Protein AF-A0A920RL10-F1 (afdb_monomer_lite)

Structure (mmCIF, N/CA/C/O backbone):
data_AF-A0A920RL10-F1
#
_entry.id   AF-A0A920RL10-F1
#
loop_
_atom_site.group_PDB
_atom_site.id
_atom_site.type_symbol
_atom_site.label_atom_id
_atom_site.label_alt_id
_atom_site.label_comp_id
_atom_site.label_asym_id
_atom_site.label_entity_id
_atom_site.label_seq_id
_atom_site.pdbx_PDB_ins_code
_atom_site.Cartn_x
_atom_site.Cartn_y
_atom_site.Cartn_z
_atom_site.occupancy
_atom_site.B_iso_or_equiv
_atom_site.auth_seq_id
_atom_site.auth_comp_id
_atom_site.auth_asym_id
_atom_site.auth_atom_id
_atom_site.pdbx_PDB_model_num
ATOM 1 N N . MET A 1 1 ? -10.804 51.773 22.729 1.00 38.12 1 MET A N 1
ATOM 2 C CA . MET A 1 1 ? -11.215 51.158 21.446 1.00 38.12 1 MET A CA 1
ATOM 3 C C . MET A 1 1 ? -10.011 50.439 20.859 1.00 38.12 1 MET A C 1
ATOM 5 O O . MET A 1 1 ? -9.096 51.105 20.403 1.00 38.12 1 MET A O 1
ATOM 9 N N . GLY A 1 2 ? -9.954 49.109 20.957 1.00 40.88 2 GLY A N 1
ATOM 10 C CA . GLY A 1 2 ? -8.856 48.302 20.417 1.00 40.88 2 GLY A CA 1
ATOM 11 C C . GLY A 1 2 ? -9.415 47.237 19.482 1.00 40.88 2 GLY A C 1
ATOM 12 O O . GLY A 1 2 ? -10.189 46.392 19.918 1.00 40.88 2 GLY A O 1
ATOM 13 N N . PHE A 1 3 ? -9.059 47.300 18.200 1.00 50.44 3 PHE A N 1
ATOM 14 C CA . PHE A 1 3 ? -9.375 46.250 17.235 1.00 50.44 3 PHE A CA 1
ATOM 15 C C . PHE A 1 3 ? -8.359 45.118 17.391 1.00 50.44 3 PHE A C 1
ATOM 17 O O . PHE A 1 3 ? -7.196 45.263 17.013 1.00 50.44 3 PHE A O 1
ATOM 24 N N . LEU A 1 4 ? -8.790 43.989 17.954 1.00 47.41 4 LEU A N 1
ATOM 25 C CA . LEU A 1 4 ? -7.986 42.773 17.992 1.00 47.41 4 LEU A CA 1
ATOM 26 C C . LEU A 1 4 ? -7.999 42.142 16.589 1.00 47.41 4 LEU A C 1
ATOM 28 O O . LEU A 1 4 ? -9.052 41.757 16.081 1.00 47.41 4 LEU A O 1
ATOM 32 N N . ARG A 1 5 ? -6.835 42.083 15.930 1.00 50.94 5 ARG A N 1
ATOM 33 C CA . ARG A 1 5 ? -6.677 41.435 14.619 1.00 50.94 5 ARG A CA 1
ATOM 34 C C . ARG A 1 5 ? -6.914 39.930 14.761 1.00 50.94 5 ARG A C 1
ATOM 36 O O . ARG A 1 5 ? -6.164 39.250 15.453 1.00 50.94 5 ARG A O 1
ATOM 43 N N . SER A 1 6 ? -7.937 39.435 14.070 1.00 41.38 6 SER A N 1
ATOM 44 C CA . SER A 1 6 ? -8.258 38.011 13.944 1.00 41.38 6 SER A CA 1
ATOM 45 C C . SER A 1 6 ? -7.030 37.220 13.463 1.00 41.38 6 SER A C 1
ATOM 47 O O . SER A 1 6 ? -6.445 37.595 12.438 1.00 41.38 6 SER A O 1
ATOM 49 N N . PRO A 1 7 ? -6.607 36.138 14.142 1.00 45.41 7 PRO A N 1
ATOM 50 C CA . PRO A 1 7 ? -5.530 35.302 13.635 1.00 45.41 7 PRO A CA 1
ATOM 51 C C . PRO A 1 7 ? -6.026 34.597 12.370 1.00 45.41 7 PRO A C 1
ATOM 53 O O . PRO A 1 7 ? -7.036 33.895 12.389 1.00 45.41 7 PRO A O 1
ATOM 56 N N . ARG A 1 8 ? -5.330 34.804 11.245 1.00 52.09 8 ARG A N 1
ATOM 57 C CA . ARG A 1 8 ? -5.539 34.010 10.029 1.00 52.09 8 ARG A CA 1
ATOM 58 C C . ARG A 1 8 ? -5.299 32.540 10.376 1.00 52.09 8 ARG A C 1
ATOM 60 O O . ARG A 1 8 ? -4.151 32.148 10.575 1.00 52.09 8 ARG A O 1
ATOM 67 N N . GLN A 1 9 ? -6.360 31.738 10.424 1.00 56.69 9 GLN A N 1
ATOM 68 C CA . GLN A 1 9 ? -6.245 30.283 10.363 1.00 56.69 9 GLN A CA 1
ATOM 69 C C . GLN A 1 9 ? -5.494 29.938 9.074 1.00 56.69 9 GLN A C 1
ATOM 71 O O . GLN A 1 9 ? -5.953 30.252 7.975 1.00 56.69 9 GLN A O 1
ATOM 76 N N . ARG A 1 10 ? -4.299 29.355 9.200 1.00 34.28 10 ARG A N 1
ATOM 77 C CA . ARG A 1 10 ? -3.630 28.743 8.054 1.00 34.28 10 ARG A CA 1
ATOM 78 C C . ARG A 1 10 ? -4.359 27.430 7.770 1.00 34.28 10 ARG A C 1
ATOM 80 O O . ARG A 1 10 ? -4.450 26.621 8.693 1.00 34.28 10 ARG A O 1
ATOM 87 N N . PRO A 1 11 ? -4.901 27.215 6.562 1.00 52.81 11 PRO A N 1
ATOM 88 C CA . PRO A 1 11 ? -5.477 25.924 6.228 1.00 52.81 11 PRO A CA 1
ATOM 89 C C . PRO A 1 11 ? -4.371 24.868 6.314 1.00 52.81 11 PRO A C 1
ATOM 91 O O . PRO A 1 11 ? -3.267 25.080 5.806 1.00 52.81 11 PRO A O 1
ATOM 94 N N . GLY A 1 12 ? -4.652 23.775 7.024 1.00 60.53 12 GLY A N 1
ATOM 95 C CA . GLY A 1 12 ? -3.793 22.593 7.039 1.00 60.53 12 GLY A CA 1
ATOM 96 C C . GLY A 1 12 ? -3.728 21.934 5.655 1.00 60.53 12 GLY A C 1
ATOM 97 O O . GLY A 1 12 ? -4.394 22.399 4.724 1.00 60.53 12 GLY A O 1
ATOM 98 N N . PRO A 1 13 ? -2.934 20.863 5.492 1.00 64.81 13 PRO A N 1
ATOM 99 C CA . PRO A 1 13 ? -2.931 20.097 4.249 1.00 64.81 13 PRO A CA 1
ATOM 100 C C . PRO A 1 13 ? -4.367 19.674 3.909 1.00 64.81 13 PRO A C 1
ATOM 102 O O . PRO A 1 13 ? -5.070 19.127 4.761 1.00 64.81 13 PRO A O 1
ATOM 105 N N . ARG A 1 14 ? -4.824 19.986 2.688 1.00 67.25 14 ARG A N 1
ATOM 106 C CA . ARG A 1 14 ? -6.127 19.513 2.205 1.00 67.25 14 ARG A CA 1
ATOM 107 C C . ARG A 1 14 ? -6.069 17.999 2.072 1.00 67.25 14 ARG A C 1
ATOM 109 O O . ARG A 1 14 ? -5.091 17.463 1.560 1.00 67.25 14 ARG A O 1
ATOM 116 N N . LEU A 1 15 ? -7.105 17.338 2.573 1.00 62.72 15 LEU A N 1
ATOM 117 C CA . LEU A 1 15 ? -7.235 15.882 2.539 1.00 62.72 15 LEU A CA 1
ATOM 118 C C . LEU A 1 15 ? -8.024 15.411 1.308 1.00 62.72 15 LEU A C 1
ATOM 120 O O . LEU A 1 15 ? -8.013 14.225 0.995 1.00 62.72 15 LEU A O 1
ATOM 124 N N . ASP A 1 16 ? -8.698 16.327 0.611 1.00 65.00 16 ASP A N 1
ATOM 125 C CA . ASP A 1 16 ? -9.479 16.072 -0.591 1.00 65.00 16 ASP A CA 1
ATOM 126 C C . ASP A 1 16 ? -8.681 16.398 -1.871 1.00 65.00 16 ASP A C 1
ATOM 128 O O . ASP A 1 16 ? -8.104 17.484 -1.969 1.00 65.00 16 ASP A O 1
ATOM 132 N N . PRO A 1 17 ? -8.644 15.490 -2.866 1.00 61.59 17 PRO A N 1
ATOM 133 C CA . PRO A 1 17 ? -8.026 15.776 -4.156 1.00 61.59 17 PRO A CA 1
ATOM 134 C C . PRO A 1 17 ? -8.847 16.821 -4.928 1.00 61.59 17 PRO A C 1
ATOM 136 O O . PRO A 1 17 ? -10.046 16.638 -5.167 1.00 61.59 17 PRO A O 1
ATOM 139 N N . HIS A 1 18 ? -8.195 17.906 -5.349 1.00 74.31 18 HIS A N 1
ATOM 140 C CA . HIS A 1 18 ? -8.798 18.960 -6.156 1.00 74.31 18 HIS A CA 1
ATOM 141 C C . HIS A 1 18 ? -8.933 18.491 -7.618 1.00 74.31 18 HIS A C 1
ATOM 143 O O . HIS A 1 18 ? -8.061 17.782 -8.125 1.00 74.31 18 HIS A O 1
ATOM 149 N N . PRO A 1 19 ? -9.995 18.888 -8.345 1.00 66.12 19 PRO A N 1
ATOM 150 C CA . PRO A 1 19 ? -10.176 18.532 -9.755 1.00 66.12 19 PRO A CA 1
ATOM 151 C C . PRO A 1 19 ? -8.961 18.836 -10.644 1.00 66.12 19 PRO A C 1
ATOM 153 O O . PRO A 1 19 ? -8.682 18.073 -11.568 1.00 66.12 19 PRO A O 1
ATOM 156 N N . ASP A 1 20 ? -8.226 19.900 -10.316 1.00 70.56 20 ASP A N 1
ATOM 157 C CA . ASP A 1 20 ? -7.036 20.351 -11.051 1.00 70.56 20 ASP A CA 1
ATOM 158 C C . ASP A 1 20 ? -5.741 19.616 -10.658 1.00 70.56 20 ASP A C 1
ATOM 160 O O . ASP A 1 20 ? -4.718 19.801 -11.312 1.00 70.56 20 ASP A O 1
ATOM 164 N N . ASP A 1 21 ? -5.763 18.760 -9.628 1.00 71.69 21 ASP A N 1
ATOM 165 C CA . ASP A 1 21 ? -4.598 17.941 -9.245 1.00 71.69 21 ASP A CA 1
ATOM 166 C C . ASP A 1 21 ? -4.356 16.800 -10.244 1.00 71.69 21 ASP A C 1
ATOM 168 O O . ASP A 1 21 ? -3.281 16.194 -10.289 1.00 71.69 21 ASP A O 1
ATOM 172 N N . ARG A 1 22 ? -5.359 16.492 -11.077 1.00 65.75 22 ARG A N 1
ATOM 173 C CA . ARG A 1 22 ? -5.197 15.565 -12.193 1.00 65.75 22 ARG A CA 1
ATOM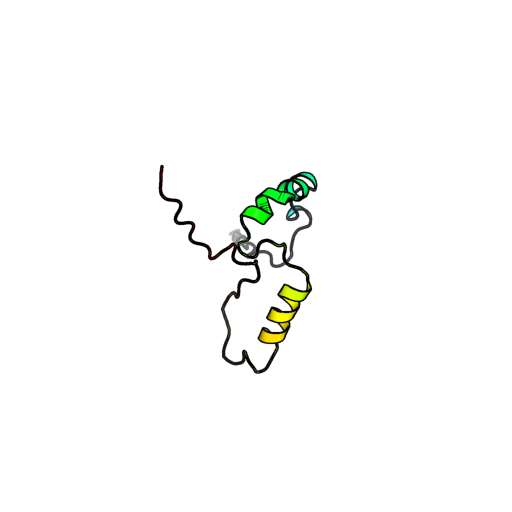 174 C C . ARG A 1 22 ? -4.392 16.280 -13.271 1.00 65.75 22 ARG A C 1
ATOM 176 O O . ARG A 1 22 ? -4.860 17.260 -13.843 1.00 65.75 22 ARG A O 1
ATOM 183 N N . GLY A 1 23 ? -3.194 15.772 -13.559 1.00 68.25 23 GLY A N 1
ATOM 184 C CA . GLY A 1 23 ? -2.379 16.267 -14.666 1.00 68.25 23 GLY A CA 1
ATOM 185 C C . GLY A 1 23 ? -3.189 16.364 -15.961 1.00 68.25 23 GLY A C 1
ATOM 186 O O . GLY A 1 23 ? -4.153 15.617 -16.164 1.00 68.25 23 GLY A O 1
ATOM 187 N N . SER A 1 24 ? -2.806 17.291 -16.840 1.00 74.12 24 SER A N 1
ATOM 188 C CA . SER A 1 24 ? -3.523 17.504 -18.093 1.00 74.12 24 SER A CA 1
ATOM 189 C C . SER A 1 24 ? -3.627 16.187 -18.880 1.00 74.12 24 SER A C 1
ATOM 191 O O . SER A 1 24 ? -2.721 15.347 -18.820 1.00 74.12 24 SER A O 1
ATOM 193 N N . PRO A 1 25 ? -4.698 15.974 -19.661 1.00 66.19 25 PRO A N 1
ATOM 194 C CA . PRO A 1 25 ? -4.834 14.766 -20.473 1.00 66.19 25 PRO A CA 1
ATOM 195 C C . PRO A 1 25 ? -3.636 14.515 -21.403 1.00 66.19 25 PRO A C 1
ATOM 197 O O . PRO A 1 25 ? -3.353 13.374 -21.752 1.00 66.19 25 PRO A O 1
ATOM 200 N N . GLU A 1 26 ? -2.916 15.566 -21.797 1.00 69.81 26 GLU A N 1
ATOM 201 C CA . GLU A 1 26 ? -1.678 15.491 -22.577 1.00 69.81 26 GLU A CA 1
ATOM 202 C C . GLU A 1 26 ? -0.481 15.002 -21.740 1.00 69.81 26 GLU A C 1
ATOM 204 O O . GLU A 1 26 ? 0.295 14.154 -22.193 1.00 69.81 26 GLU A O 1
ATOM 209 N N . GLN A 1 27 ? -0.374 15.452 -20.487 1.00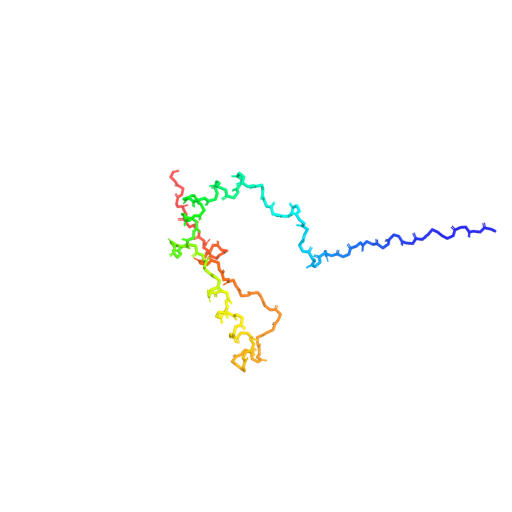 66.31 27 GLN A N 1
ATOM 210 C CA . GLN A 1 27 ? 0.617 14.954 -19.528 1.00 66.31 27 GLN A CA 1
ATOM 211 C C . GLN A 1 27 ? 0.391 13.466 -19.217 1.00 66.31 27 GLN A C 1
ATOM 213 O O . GLN A 1 27 ? 1.340 12.688 -19.202 1.00 66.31 27 GLN A O 1
ATOM 218 N N . LEU A 1 28 ? -0.865 13.029 -19.070 1.00 64.88 28 LEU A N 1
ATOM 219 C CA . LEU A 1 28 ? -1.195 11.611 -18.861 1.00 64.88 28 LEU A CA 1
ATOM 220 C C . LEU A 1 28 ? -0.824 10.737 -20.071 1.00 64.88 28 LEU A C 1
ATOM 222 O O . LEU A 1 28 ? -0.408 9.593 -19.907 1.00 64.88 28 LEU A O 1
ATOM 226 N N . ARG A 1 29 ? -0.914 11.277 -21.294 1.00 63.19 29 ARG A N 1
ATOM 227 C CA . ARG A 1 29 ? -0.517 10.570 -22.528 1.00 63.19 29 ARG A CA 1
ATOM 228 C C . ARG A 1 29 ? 0.996 10.419 -22.660 1.00 63.19 29 ARG A C 1
ATOM 230 O O . ARG A 1 29 ? 1.466 9.427 -23.214 1.00 63.19 29 ARG A O 1
ATOM 237 N N . THR A 1 30 ? 1.761 11.376 -22.141 1.00 63.22 30 THR A N 1
ATOM 238 C CA . THR A 1 30 ? 3.233 11.348 -22.172 1.00 63.22 30 THR A CA 1
ATOM 239 C C . THR A 1 30 ? 3.844 10.428 -21.116 1.00 63.22 30 THR A C 1
ATOM 241 O O . THR A 1 30 ? 5.012 10.056 -21.245 1.00 63.22 30 THR A O 1
ATOM 244 N N . LEU A 1 31 ? 3.051 9.968 -20.141 1.00 65.12 31 LEU A N 1
ATOM 245 C CA . LEU A 1 31 ? 3.474 8.956 -19.171 1.00 65.12 31 LEU A CA 1
ATOM 246 C C . LEU A 1 31 ? 3.707 7.572 -19.783 1.00 65.12 31 LEU A C 1
ATOM 248 O O . LEU A 1 31 ? 4.339 6.772 -19.115 1.00 65.12 31 LEU A O 1
ATOM 252 N N . GLY A 1 32 ? 3.268 7.298 -21.020 1.00 68.31 32 GLY A N 1
ATOM 253 C CA . GLY A 1 32 ? 3.241 5.965 -21.647 1.00 68.31 32 GLY A CA 1
ATOM 254 C C . GLY A 1 32 ? 4.528 5.110 -21.529 1.00 68.31 32 GLY A C 1
ATOM 255 O O . GLY A 1 32 ? 4.793 4.535 -20.476 1.00 68.31 32 GLY A O 1
ATOM 256 N N . PRO A 1 33 ? 5.341 4.920 -22.584 1.00 62.66 33 PRO A N 1
ATOM 257 C CA . PRO A 1 33 ? 6.508 4.026 -22.500 1.00 62.66 33 PRO A CA 1
ATOM 258 C C . PRO A 1 33 ? 7.610 4.537 -21.556 1.00 62.66 33 PRO A C 1
ATOM 260 O O . PRO A 1 33 ? 8.310 3.753 -20.922 1.00 62.66 33 PRO A O 1
ATOM 263 N N . ARG A 1 34 ? 7.758 5.866 -21.440 1.00 68.56 34 ARG A N 1
ATOM 264 C CA . ARG A 1 34 ? 8.793 6.497 -20.602 1.00 68.56 34 ARG A CA 1
ATOM 265 C C . ARG A 1 34 ? 8.525 6.334 -19.108 1.00 68.56 34 ARG A C 1
ATOM 267 O O . ARG A 1 34 ? 9.474 6.184 -18.347 1.00 68.56 34 ARG A O 1
ATOM 274 N N . GLY A 1 35 ? 7.259 6.357 -18.690 1.00 69.88 35 GLY A N 1
ATOM 275 C CA . GLY A 1 35 ? 6.888 6.074 -17.305 1.00 69.88 35 GLY A CA 1
ATOM 276 C C . GLY A 1 35 ? 7.118 4.607 -16.960 1.00 69.88 35 GLY A C 1
ATOM 277 O O . GLY A 1 35 ? 7.694 4.318 -15.918 1.00 69.88 35 GLY A O 1
ATOM 278 N N . MET A 1 36 ? 6.784 3.696 -17.878 1.00 80.50 36 MET A N 1
ATOM 279 C CA . MET A 1 36 ? 6.969 2.253 -17.692 1.00 80.50 36 MET A CA 1
ATOM 280 C C . MET A 1 36 ? 8.443 1.845 -17.569 1.00 80.50 36 MET A C 1
ATOM 282 O O . MET A 1 36 ? 8.762 0.989 -16.755 1.00 80.50 36 MET A O 1
ATOM 286 N N . ALA A 1 37 ? 9.355 2.509 -18.292 1.00 79.81 37 ALA A N 1
ATOM 287 C CA . ALA A 1 37 ? 10.800 2.286 -18.156 1.00 79.81 37 ALA A CA 1
ATOM 288 C C . ALA A 1 37 ? 11.341 2.598 -16.747 1.00 79.81 37 ALA A C 1
ATOM 290 O O . ALA A 1 37 ? 12.399 2.105 -16.369 1.00 79.81 37 ALA A O 1
ATOM 291 N N . ARG A 1 38 ? 10.621 3.416 -15.968 1.00 79.62 38 ARG A N 1
ATOM 292 C CA . ARG A 1 38 ? 10.968 3.739 -14.579 1.00 79.62 38 ARG A CA 1
ATOM 293 C C . ARG A 1 38 ? 10.324 2.804 -13.562 1.00 79.62 38 ARG A C 1
ATOM 295 O O . ARG A 1 38 ? 10.607 2.964 -12.381 1.00 79.62 38 ARG A O 1
ATOM 302 N N . VAL A 1 39 ? 9.454 1.886 -13.988 1.00 88.44 39 VAL A N 1
ATOM 303 C CA . VAL A 1 39 ? 8.824 0.893 -13.116 1.00 88.44 39 VAL A CA 1
ATOM 304 C C . VAL A 1 39 ? 9.644 -0.395 -13.196 1.00 88.44 39 VAL A C 1
ATOM 306 O O . VAL A 1 39 ? 9.590 -1.073 -14.222 1.00 88.44 39 VAL A O 1
ATOM 309 N N . PRO A 1 40 ? 10.377 -0.780 -12.139 1.00 89.44 40 PRO A N 1
ATOM 310 C CA . PRO A 1 40 ? 11.172 -2.011 -12.139 1.00 89.44 40 PRO A CA 1
ATOM 311 C C . PRO A 1 40 ? 10.363 -3.271 -12.449 1.00 89.44 40 PRO A C 1
ATOM 313 O O . PRO A 1 40 ? 10.859 -4.186 -13.099 1.00 89.44 40 PRO A O 1
ATOM 316 N N . LEU A 1 41 ? 9.095 -3.304 -12.031 1.00 91.06 41 LEU A N 1
ATOM 317 C CA . LEU A 1 41 ? 8.178 -4.404 -12.328 1.00 91.06 41 LEU A CA 1
ATOM 318 C C . LEU A 1 41 ? 7.809 -4.513 -13.824 1.00 91.06 41 LEU A C 1
ATOM 320 O O . LEU A 1 41 ? 7.201 -5.498 -14.234 1.00 91.06 41 LEU A O 1
ATOM 324 N N . GLY A 1 42 ? 8.150 -3.515 -14.647 1.00 89.81 42 GLY A N 1
ATOM 325 C CA . GLY A 1 42 ? 7.969 -3.544 -16.102 1.00 89.81 42 GLY A CA 1
ATOM 326 C C . GLY A 1 42 ? 6.517 -3.451 -16.576 1.00 89.81 42 GLY A C 1
ATOM 327 O O . GLY A 1 42 ? 6.246 -3.636 -17.760 1.00 89.81 42 GLY A O 1
ATOM 328 N N . ARG A 1 43 ? 5.575 -3.162 -15.673 1.00 90.94 43 ARG A N 1
ATOM 329 C CA . ARG A 1 43 ? 4.154 -2.972 -15.979 1.00 90.94 43 ARG A CA 1
ATOM 330 C C . ARG A 1 43 ? 3.551 -1.878 -15.114 1.00 90.94 43 ARG A C 1
ATOM 332 O O . ARG A 1 43 ? 4.058 -1.589 -14.034 1.00 90.94 43 ARG A O 1
ATOM 339 N N . TRP A 1 44 ? 2.437 -1.317 -15.567 1.00 88.25 44 TRP A N 1
ATOM 340 C CA . TRP A 1 44 ? 1.617 -0.459 -14.720 1.00 88.25 44 TRP A CA 1
ATOM 341 C C . TRP A 1 44 ? 0.925 -1.268 -13.622 1.00 88.25 44 TRP A C 1
ATOM 343 O O . TRP A 1 44 ? 0.679 -2.470 -13.773 1.00 88.25 44 TRP A O 1
ATOM 353 N N . GLY A 1 45 ? 0.665 -0.594 -12.503 1.00 88.75 45 GLY A N 1
ATOM 354 C CA . GLY A 1 45 ? -0.165 -1.135 -11.438 1.00 88.75 45 GLY A CA 1
ATOM 355 C C . GLY A 1 45 ? -1.629 -1.156 -11.862 1.00 88.75 45 GLY A C 1
ATOM 356 O O . GLY A 1 45 ? -2.111 -0.216 -12.496 1.00 88.75 45 GLY A O 1
ATOM 357 N N . GLU A 1 46 ? -2.318 -2.220 -11.484 1.00 93.62 46 GLU A N 1
ATOM 358 C CA . GLU A 1 46 ? -3.757 -2.389 -11.635 1.00 93.62 46 GLU A CA 1
ATOM 359 C C . GLU A 1 46 ? -4.453 -2.141 -10.289 1.00 93.62 46 GLU A C 1
ATOM 361 O O . GLU A 1 46 ? -3.820 -2.128 -9.229 1.00 93.62 46 GLU A O 1
ATOM 366 N N . ALA A 1 47 ? -5.776 -1.961 -10.306 1.00 93.62 47 ALA A N 1
ATOM 367 C CA . ALA A 1 47 ? -6.550 -1.739 -9.079 1.00 93.62 47 ALA A CA 1
ATOM 368 C C . ALA A 1 47 ? -6.353 -2.868 -8.045 1.00 93.62 47 ALA A C 1
ATOM 370 O O . ALA A 1 47 ? -6.289 -2.606 -6.841 1.00 93.62 47 ALA A O 1
ATOM 371 N N . ASP A 1 48 ? -6.189 -4.102 -8.523 1.00 95.06 48 ASP A N 1
ATOM 372 C CA . ASP A 1 48 ? -5.996 -5.284 -7.682 1.00 95.06 48 ASP A CA 1
ATOM 373 C C . ASP A 1 48 ? -4.663 -5.269 -6.914 1.00 95.06 48 ASP A C 1
ATOM 375 O O . ASP A 1 48 ? -4.598 -5.788 -5.797 1.00 95.06 48 ASP A O 1
ATOM 379 N N . ASP A 1 49 ? -3.619 -4.617 -7.446 1.00 94.38 49 ASP A N 1
ATOM 380 C CA . ASP A 1 49 ? -2.330 -4.490 -6.750 1.00 94.38 49 ASP A CA 1
ATOM 381 C C . ASP A 1 49 ? -2.485 -3.667 -5.458 1.00 94.38 49 ASP A C 1
ATOM 383 O O . ASP A 1 49 ? -1.925 -4.008 -4.414 1.00 94.38 49 ASP A O 1
ATOM 387 N N . VAL A 1 50 ? -3.299 -2.606 -5.502 1.00 95.69 50 VAL A N 1
ATOM 388 C CA . VAL A 1 50 ? -3.615 -1.774 -4.329 1.00 95.69 50 VAL A CA 1
ATOM 389 C C . VAL A 1 50 ? -4.608 -2.480 -3.412 1.00 95.69 50 VAL A C 1
ATOM 391 O O . VAL A 1 50 ? -4.448 -2.443 -2.190 1.00 95.69 50 VAL A O 1
ATOM 394 N N . ALA A 1 51 ? -5.612 -3.155 -3.979 1.00 96.44 51 ALA A N 1
ATOM 395 C CA . ALA A 1 51 ? -6.616 -3.880 -3.205 1.00 96.44 51 ALA A CA 1
ATOM 396 C C . ALA A 1 51 ? -5.980 -4.939 -2.290 1.00 96.44 51 ALA A C 1
ATOM 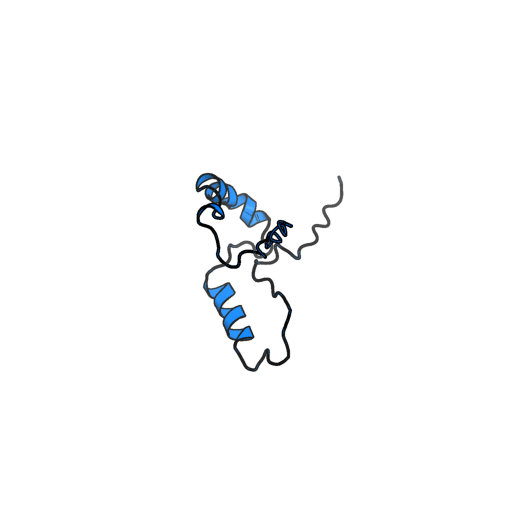398 O O . ALA A 1 51 ? -6.368 -5.044 -1.127 1.00 96.44 51 ALA A O 1
ATOM 399 N N . GLY A 1 52 ? -4.961 -5.661 -2.770 1.00 95.00 52 GLY A N 1
ATOM 400 C CA . GLY A 1 52 ? -4.215 -6.627 -1.959 1.00 95.00 52 GLY A CA 1
ATOM 401 C C . GLY A 1 52 ? -3.518 -5.991 -0.750 1.00 95.00 52 GLY A C 1
ATOM 402 O O . GLY A 1 52 ? -3.620 -6.505 0.365 1.00 95.00 52 GLY A O 1
ATOM 403 N N . ALA A 1 53 ? -2.864 -4.841 -0.939 1.00 96.19 53 ALA A N 1
ATOM 404 C CA . ALA A 1 53 ? -2.206 -4.119 0.151 1.00 96.19 53 ALA A CA 1
ATOM 405 C C . ALA A 1 53 ? -3.210 -3.579 1.182 1.00 96.19 53 ALA A C 1
ATOM 407 O O . ALA A 1 53 ? -2.975 -3.668 2.387 1.00 96.19 53 ALA A O 1
ATOM 408 N N . VAL A 1 54 ? -4.355 -3.068 0.719 1.00 97.44 54 VAL A N 1
ATOM 409 C CA . VAL A 1 54 ? -5.445 -2.619 1.597 1.00 97.44 54 VAL A CA 1
ATOM 410 C C . VAL A 1 54 ? -6.029 -3.793 2.379 1.00 97.44 54 VAL A C 1
ATOM 412 O O . VAL A 1 54 ? -6.214 -3.679 3.588 1.00 97.44 54 VAL A O 1
ATOM 415 N N . ALA A 1 55 ? -6.273 -4.931 1.725 1.00 97.69 55 ALA A N 1
ATOM 416 C CA . ALA A 1 55 ? -6.778 -6.133 2.382 1.00 97.69 55 ALA A CA 1
ATOM 417 C C . ALA A 1 55 ? -5.817 -6.633 3.472 1.00 97.69 55 ALA A C 1
ATOM 419 O O . ALA A 1 55 ? -6.264 -6.976 4.563 1.00 97.69 55 ALA A O 1
ATOM 420 N N . PHE A 1 56 ? -4.505 -6.611 3.212 1.00 97.19 56 PHE A N 1
ATOM 421 C CA . PHE A 1 56 ? -3.494 -6.913 4.225 1.00 97.19 56 PHE A CA 1
ATOM 422 C C . PHE A 1 56 ? -3.573 -5.946 5.413 1.00 97.19 56 PHE A C 1
ATOM 424 O O . PHE A 1 56 ? -3.684 -6.403 6.548 1.00 97.19 56 PHE A O 1
ATOM 431 N N . LEU A 1 57 ? -3.574 -4.633 5.156 1.00 97.00 57 LEU A N 1
ATOM 432 C CA . LEU A 1 57 ? -3.618 -3.601 6.200 1.00 97.00 57 LEU A CA 1
ATOM 433 C C . LEU A 1 57 ? -4.918 -3.598 7.016 1.00 97.00 57 LEU A C 1
ATOM 435 O O . LEU A 1 57 ? -4.925 -3.131 8.155 1.00 97.00 57 LEU A O 1
ATOM 439 N N . ALA A 1 58 ? -6.010 -4.096 6.440 1.00 97.25 58 ALA A N 1
ATOM 440 C CA . ALA A 1 58 ? -7.296 -4.248 7.111 1.00 97.25 58 ALA A CA 1
ATOM 441 C C . ALA A 1 58 ? -7.423 -5.565 7.900 1.00 97.25 58 ALA A C 1
ATOM 443 O O . ALA A 1 58 ? -8.424 -5.764 8.586 1.00 97.25 58 ALA A O 1
ATOM 444 N N . SER A 1 59 ? -6.454 -6.476 7.782 1.00 98.19 59 SER A N 1
ATOM 445 C CA . SER A 1 59 ? -6.498 -7.801 8.404 1.00 98.19 59 SER A CA 1
ATOM 446 C C . SER A 1 59 ? -5.783 -7.849 9.758 1.00 98.19 59 SER A C 1
ATOM 448 O O . SER A 1 59 ? -4.984 -6.979 10.099 1.00 98.19 59 SER A O 1
ATOM 450 N N . ASP A 1 60 ? -5.981 -8.939 10.503 1.00 98.25 60 ASP A N 1
ATOM 451 C CA . ASP A 1 60 ? -5.264 -9.180 11.764 1.00 98.25 60 ASP A CA 1
ATOM 452 C C . ASP A 1 60 ? -3.739 -9.340 11.577 1.00 98.25 60 ASP A C 1
ATOM 454 O O . ASP A 1 60 ? -2.962 -9.188 12.527 1.00 98.25 60 ASP A O 1
ATOM 458 N N . ALA A 1 61 ? -3.282 -9.608 10.346 1.00 98.06 61 ALA A N 1
ATOM 459 C CA . ALA A 1 61 ? -1.865 -9.768 10.025 1.00 98.06 61 ALA A CA 1
ATOM 460 C C . ALA A 1 61 ? -1.056 -8.464 10.174 1.00 98.06 61 ALA A C 1
ATOM 462 O O . ALA A 1 61 ? 0.171 -8.515 10.264 1.00 98.06 61 ALA A O 1
ATOM 463 N N . SER A 1 62 ? -1.717 -7.304 10.231 1.00 97.88 62 SER A N 1
ATOM 464 C CA . SER A 1 62 ? -1.086 -5.986 10.362 1.00 97.88 62 SER A CA 1
ATOM 465 C C . SER A 1 62 ? -1.348 -5.309 11.712 1.00 97.88 62 SER A C 1
ATOM 467 O O . SER A 1 62 ? -1.134 -4.107 11.839 1.00 97.88 62 SER A O 1
ATOM 469 N N . THR A 1 63 ? -1.757 -6.051 12.749 1.00 98.00 63 THR A N 1
ATOM 470 C CA . THR A 1 63 ? -2.131 -5.497 14.076 1.00 98.00 63 THR A CA 1
ATOM 471 C C . THR A 1 63 ? -1.058 -4.645 14.762 1.00 98.00 63 THR A C 1
ATOM 473 O O . THR A 1 63 ? -1.384 -3.827 15.620 1.00 98.00 63 THR A O 1
ATOM 476 N N . TYR A 1 64 ? 0.212 -4.793 14.380 1.00 97.00 64 TYR A N 1
ATOM 477 C CA . TYR A 1 64 ? 1.325 -3.992 14.901 1.00 97.00 64 TYR A CA 1
ATOM 478 C C . TYR A 1 64 ? 1.945 -3.035 13.866 1.00 97.00 64 TYR A C 1
ATOM 480 O O . TYR A 1 64 ? 2.973 -2.411 14.121 1.00 97.00 64 TYR A O 1
ATOM 488 N N . ILE A 1 65 ? 1.333 -2.903 12.686 1.00 96.50 65 ILE A N 1
ATOM 489 C CA . ILE A 1 65 ? 1.802 -2.035 11.603 1.00 96.50 65 ILE A CA 1
ATOM 490 C C . ILE A 1 65 ? 0.915 -0.791 11.573 1.00 96.50 65 ILE A C 1
ATOM 492 O O . ILE A 1 65 ? -0.217 -0.815 11.102 1.00 96.50 65 ILE A O 1
ATOM 496 N N . THR A 1 66 ? 1.442 0.319 12.084 1.00 95.56 66 THR A N 1
ATOM 497 C CA . THR A 1 66 ? 0.749 1.614 12.125 1.00 95.56 66 THR A CA 1
ATOM 498 C C . THR A 1 66 ? 1.729 2.758 11.888 1.00 95.56 66 THR A C 1
ATOM 500 O O . THR A 1 66 ? 2.923 2.613 12.146 1.00 95.56 66 THR A O 1
ATOM 503 N N . GLY A 1 67 ? 1.249 3.889 11.365 1.00 95.94 67 GLY A N 1
ATOM 504 C CA . GLY A 1 67 ? 2.0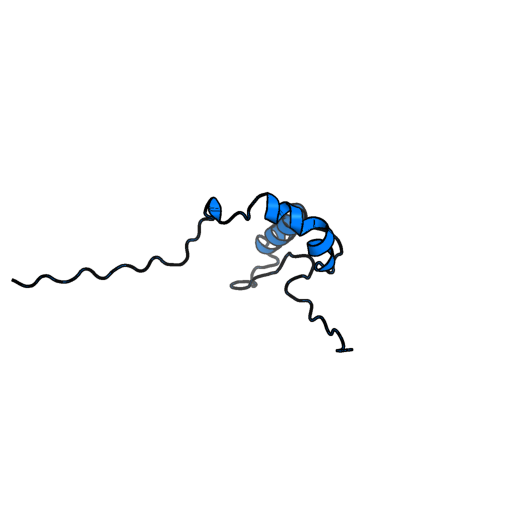67 5.087 11.130 1.00 95.94 67 GLY A CA 1
ATOM 505 C C . GLY A 1 67 ? 3.112 4.963 10.014 1.00 95.94 67 GLY A C 1
ATOM 506 O O . GLY A 1 67 ? 4.032 5.772 9.962 1.00 95.94 67 GLY A O 1
ATOM 507 N N . HIS A 1 68 ? 2.984 3.966 9.134 1.00 95.12 68 HIS A N 1
ATOM 508 C CA . HIS A 1 68 ? 3.912 3.712 8.031 1.00 95.12 68 HIS A CA 1
ATOM 509 C C . HIS A 1 68 ? 3.223 3.851 6.673 1.00 95.12 68 HIS A C 1
ATOM 511 O O . HIS A 1 68 ? 2.038 3.552 6.531 1.00 95.12 68 HIS A O 1
ATOM 517 N N . THR A 1 69 ? 4.000 4.233 5.661 1.00 92.88 69 THR A N 1
ATOM 518 C CA . THR A 1 69 ? 3.584 4.203 4.255 1.00 92.88 69 THR A CA 1
ATOM 519 C C . THR A 1 69 ? 4.153 2.952 3.600 1.00 92.88 69 THR A C 1
ATOM 521 O O . THR A 1 69 ? 5.371 2.785 3.558 1.00 92.88 69 THR A O 1
ATOM 524 N N . ILE A 1 70 ? 3.284 2.088 3.072 1.00 92.25 70 ILE A N 1
ATOM 525 C CA . ILE A 1 70 ? 3.687 0.915 2.288 1.00 92.25 70 ILE A CA 1
ATOM 526 C C . ILE A 1 70 ? 3.532 1.263 0.801 1.00 92.25 70 ILE A C 1
ATOM 528 O O . ILE A 1 70 ? 2.400 1.433 0.345 1.00 92.25 70 ILE A O 1
ATOM 532 N N . PRO A 1 71 ? 4.631 1.416 0.040 1.00 92.88 71 PRO A N 1
ATOM 533 C CA . PRO A 1 71 ? 4.548 1.744 -1.376 1.00 92.88 71 PRO A CA 1
ATOM 534 C C . PRO A 1 71 ? 4.016 0.559 -2.190 1.00 92.88 71 PRO A C 1
ATOM 536 O O . PRO A 1 71 ? 4.498 -0.566 -2.067 1.00 92.88 71 PRO A O 1
ATOM 539 N N . VAL A 1 72 ? 3.040 0.844 -3.054 1.00 94.38 72 VAL A N 1
ATOM 540 C CA . VAL A 1 72 ? 2.467 -0.088 -4.037 1.00 94.38 7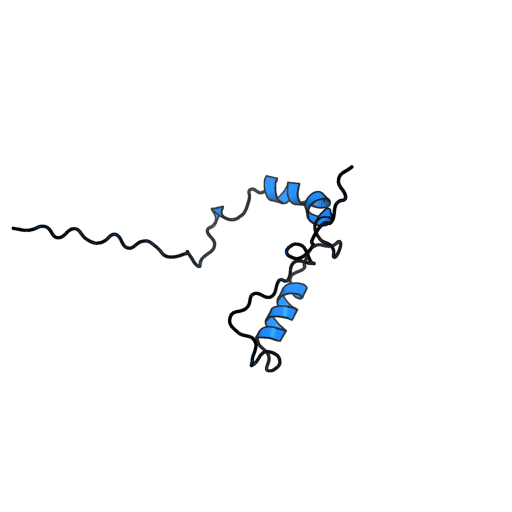2 VAL A CA 1
ATOM 541 C C . VAL A 1 72 ? 2.618 0.543 -5.421 1.00 94.38 72 VAL A C 1
ATOM 543 O O . VAL A 1 72 ? 1.666 1.043 -6.011 1.00 94.38 72 VAL A O 1
ATOM 546 N N . ASP A 1 73 ? 3.857 0.624 -5.899 1.00 91.38 73 ASP A N 1
ATOM 547 C CA . ASP A 1 73 ? 4.224 1.422 -7.078 1.00 91.38 73 ASP A CA 1
ATOM 548 C C . ASP A 1 73 ? 5.087 0.656 -8.094 1.00 91.38 73 ASP A C 1
ATOM 550 O O . ASP A 1 73 ? 5.662 1.249 -9.003 1.00 91.38 73 ASP A O 1
ATOM 554 N N . GLY A 1 74 ? 5.219 -0.663 -7.930 1.00 90.81 74 GLY A N 1
ATOM 555 C CA . GLY A 1 74 ? 6.059 -1.496 -8.790 1.00 90.81 74 GLY A CA 1
ATOM 556 C C . GLY A 1 74 ? 7.566 -1.242 -8.646 1.00 90.81 74 GLY A C 1
ATOM 557 O O . GLY A 1 74 ? 8.323 -1.693 -9.504 1.00 90.81 74 GLY A O 1
ATOM 558 N N . GLY A 1 75 ? 8.004 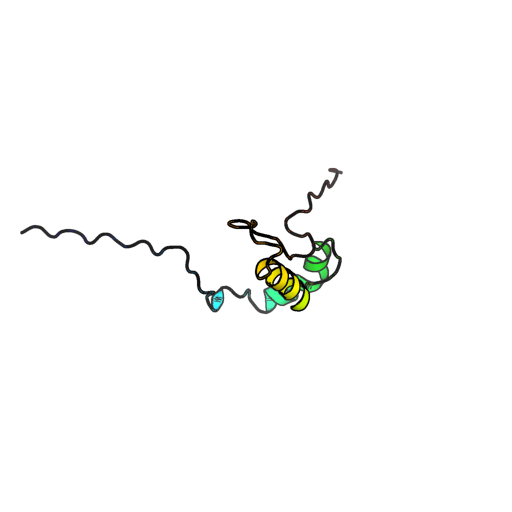-0.550 -7.585 1.00 90.06 75 GLY A N 1
ATOM 559 C CA . GLY A 1 75 ? 9.412 -0.310 -7.252 1.00 90.06 75 GLY A CA 1
ATOM 560 C C . GLY A 1 75 ? 9.937 1.082 -7.618 1.00 90.06 75 GLY A C 1
ATOM 561 O O . GLY A 1 75 ? 11.143 1.309 -7.539 1.00 90.06 75 GLY A O 1
ATOM 562 N N . VAL A 1 76 ? 9.068 2.016 -8.016 1.00 87.31 76 VAL A N 1
ATOM 563 C CA . VAL A 1 76 ? 9.466 3.350 -8.506 1.00 87.31 76 VAL A CA 1
ATOM 564 C C . VAL A 1 76 ? 10.139 4.195 -7.420 1.00 87.31 76 VAL A C 1
ATOM 566 O O . VAL A 1 76 ? 11.134 4.863 -7.703 1.00 87.31 76 VAL A O 1
ATOM 569 N N . ALA A 1 77 ? 9.616 4.193 -6.193 1.00 83.00 77 ALA A N 1
ATOM 570 C CA . ALA A 1 77 ? 10.121 5.038 -5.110 1.00 83.00 77 ALA A CA 1
ATOM 571 C C . ALA A 1 77 ? 11.423 4.525 -4.474 1.00 83.00 77 ALA A C 1
ATOM 573 O O . ALA A 1 77 ? 12.143 5.310 -3.864 1.00 83.00 77 ALA A O 1
ATOM 574 N N . ASN A 1 78 ? 11.728 3.230 -4.614 1.00 76.25 78 ASN A N 1
ATOM 575 C CA . ASN A 1 78 ? 12.796 2.565 -3.858 1.00 76.25 78 ASN A CA 1
ATOM 576 C C . ASN A 1 78 ? 13.927 1.997 -4.728 1.00 76.25 78 ASN A C 1
ATOM 578 O O . ASN A 1 78 ? 14.815 1.325 -4.202 1.00 76.25 78 ASN A O 1
ATOM 582 N N . VAL A 1 79 ? 13.933 2.257 -6.040 1.00 73.25 79 VAL A N 1
ATOM 583 C CA . VAL A 1 79 ? 15.105 1.957 -6.868 1.00 73.25 79 VAL A CA 1
ATOM 584 C C . VAL A 1 79 ? 16.175 3.024 -6.672 1.00 73.25 79 VAL A C 1
ATOM 586 O O . VAL A 1 79 ? 15.976 4.202 -6.962 1.00 73.25 79 VAL A O 1
ATOM 589 N N . ILE A 1 80 ? 17.345 2.580 -6.217 1.00 64.44 80 ILE A N 1
ATOM 590 C CA . ILE A 1 80 ? 18.591 3.331 -6.329 1.00 64.44 80 ILE A CA 1
ATOM 591 C C . ILE A 1 80 ? 19.177 2.950 -7.689 1.00 64.44 80 ILE A C 1
ATOM 593 O O . ILE A 1 80 ? 19.709 1.852 -7.844 1.00 64.44 80 ILE A O 1
ATOM 597 N N . SER A 1 81 ? 19.030 3.824 -8.688 1.00 60.38 81 SER A N 1
ATOM 598 C CA . SER A 1 81 ? 19.757 3.659 -9.949 1.00 60.38 81 SER A CA 1
ATOM 599 C C . SER A 1 81 ? 21.221 3.985 -9.677 1.00 60.38 81 SER A C 1
ATOM 601 O O . SER A 1 81 ? 21.569 5.146 -9.463 1.00 60.38 81 SER A O 1
ATOM 603 N N . LEU A 1 82 ? 22.069 2.960 -9.613 1.00 63.97 82 LEU A N 1
ATOM 604 C CA . LEU A 1 82 ? 23.515 3.132 -9.708 1.00 63.97 82 LEU A CA 1
ATOM 605 C C . LEU A 1 82 ? 23.859 3.191 -11.196 1.00 63.97 82 LEU A C 1
ATOM 607 O O . LEU A 1 82 ? 24.407 2.245 -11.754 1.00 63.97 82 LEU A O 1
ATOM 611 N N . ASP A 1 83 ? 23.455 4.269 -11.861 1.00 64.06 83 ASP A N 1
ATOM 612 C CA . ASP A 1 83 ? 23.991 4.545 -13.187 1.00 64.06 83 ASP A CA 1
ATOM 613 C C . ASP A 1 83 ? 25.456 4.955 -12.991 1.00 64.06 83 ASP A C 1
ATOM 615 O O . ASP A 1 83 ? 25.747 6.014 -12.430 1.00 64.06 83 ASP A O 1
ATOM 619 N N . GLU A 1 84 ? 26.383 4.081 -13.389 1.00 57.91 84 GLU A N 1
ATOM 620 C CA . GLU A 1 84 ? 27.808 4.411 -13.448 1.00 57.91 84 GLU A CA 1
ATOM 621 C C . GLU A 1 84 ? 27.993 5.602 -14.405 1.00 57.91 84 GLU A C 1
ATOM 623 O O . GLU A 1 84 ? 27.530 5.536 -15.552 1.00 57.91 84 GLU A O 1
ATOM 628 N N . PRO A 1 85 ? 28.633 6.706 -13.972 1.00 54.44 85 PRO A N 1
ATOM 629 C CA . PRO A 1 85 ? 28.879 7.835 -14.853 1.00 54.44 85 PRO A CA 1
ATOM 630 C C . PRO A 1 85 ? 29.868 7.407 -15.943 1.00 54.44 85 PRO A C 1
ATOM 632 O O . PRO A 1 85 ? 31.010 7.051 -15.651 1.00 54.44 85 PRO A O 1
ATOM 635 N N . SER A 1 86 ? 29.407 7.430 -17.196 1.00 60.03 86 SER A N 1
ATOM 636 C CA . SER A 1 86 ? 30.278 7.349 -18.374 1.00 60.03 86 SER A CA 1
ATOM 637 C C . SER A 1 86 ? 31.148 8.591 -18.523 1.00 60.03 86 SER A C 1
ATOM 639 O O . SER A 1 86 ? 30.708 9.693 -18.123 1.00 60.03 86 SER A O 1
#

pLDDT: mean 76.57, std 17.77, range [34.28, 98.25]

Secondary structure (DSSP, 8-state):
----PPP--------SPPGGGS--HHHHHHTHHHHHTT-TTSSPPPHHHHHHHHHHHTSGGGTT--S-----STTTTT--------

Radius of gyration: 20.8 Å; chains: 1; bounding box: 42×61×44 Å

Sequence (86 aa):
MGFLRSPRQRPGPRLDPHPDDRGSPEQLRTLGPRGMARVPLGRWGEADDVAGAVAFLASDASTYITGHTIPVDGGVANVISLDEPS

Foldseek 3Di:
DDDDDDDPDDDDPDPDDDPPNPPDPVVVVVCPPVVLVLQLQSDFDDPVLVVVVVVCCPDPVCVPPPPDDDDSGNCNVPDDPPPPDD